Protein 5XB0 (pdb70)

Organism: Pseudomonas syringae pv. tomato (strain ATCC BAA-871 / DC3000) (NCBI:txid223283)

Solvent-accessible surface area: 7400 Å² total; per-residue (Å²): 131,133,97,61,95,72,149,53,18,76,148,60,17,185,83,49,22,60,39,14,109,89,101,129,54,27,117,96,30,60,90,25,0,5,17,35,83,87,44,93,17,145,28,88,124,7,74,49,109,1,81,0,33,0,105,18,38,0,94,26,55,124,30,115,65,51,68,84,21,136,123,43,70,92,47,140,0,74,83,39,31,56,0,11,32,24,0,0,65,64,0,18,26,39,0,79,8,56,0,2,0,14,4,115,30,21,90,17,65,152,7,34,62,139,132,8,87,28,40,20,6,0,13,9,82,3,44,0,56,28,34,40,163

Sequence (133 aa):
GTDAPTEAALKAERTFMAGEKAKPGVKELADGILMTELLTPGTGPKPDANGRVEVRYVGRLPDGKIFDQSTQP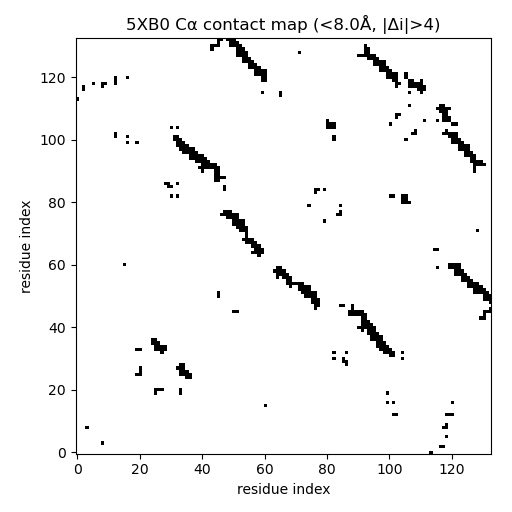QWFRLDSVISGWTSALQNMPTGAKWRLVIPSDQAYGAEGAGDLIDPFTPLVFEIELIAVSQ

Foldseek 3Di:
DDADPPVVLQVVLVVLLVVQCPDPQWDQFPPSKIKHWPFADDADAADLQWKFFKWKFKAFPVGHTLDTDPDTHIDGLPPAQQSCSRPRSPGHAATKMKIWAWCVSHVAQNADPPSGHHGIIMIMIMHTHDIGD

Secondary structure (DSSP, 8-state):
--PPPHHHHHHHHHHHHHHHHTSTT-EE-GGG-EEEEEE---SPPPPTTSEEEEEEEEE-TTS-EEEE-SS-EEEEGGGS-HHHHHHGGGPPTT-EEEEEE-GGGTTTTT-BTBTB-TT--EEEEEEEEEEE-

InterPro domains:
  IPR000774 Peptidyl-prolyl cis-trans isomerase, FKBP-type, N-terminal [PF01346] (29-124)
  IPR001179 FKBP-type peptidyl-prolyl cis-trans isomerase domain [PF00254] (136-220)
  IPR001179 FKBP-type peptidyl-prolyl cis-trans isomerase domain [PS50059] (140-223)
  IPR036944 Peptidyl-prolyl cis-trans isomerase, FKBP-type, N-terminal domain superfamily [G3DSA:1.10.287.460] (19-121)
  IPR046357 Peptidyl-prolyl cis-trans isomerase domain superfamily [G3DSA:3.10.50.40] (123-224)

Nearest PDB structures (foldseek):
  5xb0-assembly1_A  TM=1.008E+00  e=1.314E-28  Pseudomonas syringae pv. tomato str. DC3000
  8cce-assembly1_A  TM=8.869E-01  e=1.882E-10  Homo sapiens
  8pj8-assembly1_A  TM=8.918E-01  e=2.855E-10  Homo sapiens
  6h3j-assembly1_B  TM=8.146E-01  e=7.703E-11  Flavobacterium johnsoniae
  9euc-assembly1_A  TM=8.085E-01  e=1.997E-10  Homo sapiens

B-factor: mean 22.38, std 11.53, range [10.5, 91.98]

Radius of gyration: 14.58 Å; Cα contacts (8 Å, |Δi|>4): 302; chains: 1; bounding box: 37×31×40 Å

Structure (mmCIF, N/CA/C/O backbone):
data_5XB0
#
_entry.id   5XB0
#
_cell.length_a   33.222
_cell.length_b   44.099
_cell.length_c   82.312
_cell.angle_alpha   90.00
_cell.angle_beta   90.00
_cell.angle_gamma   90.00
#
_symmetry.space_group_name_H-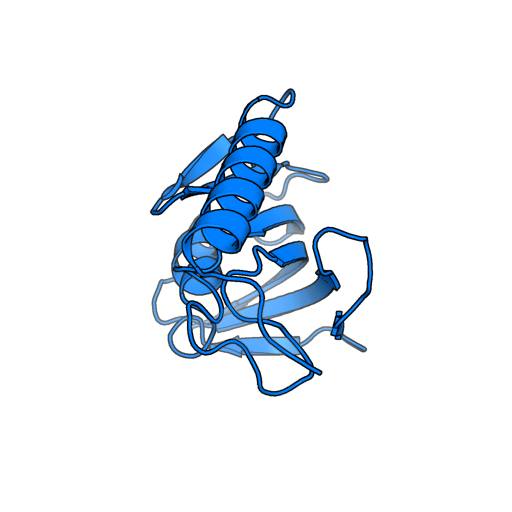M   'P 21 21 21'
#
loop_
_entity.id
_entity.type
_entity.pdbx_description
1 polymer 'Peptidyl-prolyl cis-trans isomerase'
2 non-polymer 'L(+)-TARTARIC ACID'
3 water water
#
loop_
_atom_site.group_PDB
_atom_site.id
_atom_site.type_symbol
_atom_site.label_atom_id
_atom_site.label_alt_id
_atom_site.label_comp_id
_atom_site.label_asym_id
_atom_site.label_entity_id
_atom_site.label_seq_id
_atom_site.pdbx_PDB_ins_code
_atom_site.Cartn_x
_atom_site.Cartn_y
_atom_site.Cartn_z
_atom_site.occupancy
_atom_site.B_iso_or_equiv
_atom_site.auth_seq_id
_atom_site.auth_comp_id
_atom_site.auth_asym_id
_atom_site.auth_atom_id
_atom_site.pdbx_PDB_model_num
ATOM 1 N N . GLY A 1 1 ? 10.144 -14.872 -37.725 1.00 85.02 92 GLY A N 1
ATOM 2 C CA . GLY A 1 1 ? 10.467 -16.229 -38.124 1.00 85.28 92 GLY A CA 1
ATOM 3 C C . GLY A 1 1 ? 11.942 -16.555 -37.974 1.00 88.33 92 GLY A C 1
ATOM 4 O O . GLY A 1 1 ? 12.392 -17.628 -38.371 1.00 91.98 92 GLY A O 1
ATOM 5 N N . THR A 1 2 ? 12.697 -15.620 -37.407 1.00 85.54 93 THR A N 1
ATOM 6 C CA . THR A 1 2 ? 14.115 -15.838 -37.134 1.00 81.26 93 THR A CA 1
ATOM 7 C C . THR A 1 2 ? 14.531 -15.053 -35.885 1.00 76.56 93 THR A C 1
ATOM 8 O O . THR A 1 2 ? 13.975 -13.990 -35.592 1.00 74.78 93 THR A O 1
ATOM 12 N N . ASP A 1 3 ? 15.499 -15.586 -35.145 1.00 60.90 94 ASP A N 1
ATOM 13 C CA . ASP A 1 3 ? 15.803 -15.072 -33.810 1.00 59.66 94 ASP A CA 1
ATOM 14 C C . ASP A 1 3 ? 16.905 -14.021 -33.786 1.00 56.07 94 ASP A C 1
ATOM 15 O O . ASP A 1 3 ? 17.965 -14.191 -34.396 1.00 48.72 94 ASP A O 1
ATOM 20 N N . ALA A 1 4 ? 16.642 -12.936 -33.064 1.00 44.55 95 ALA A N 1
ATOM 21 C CA . ALA A 1 4 ? 17.641 -11.904 -32.836 1.00 44.62 95 ALA A CA 1
ATOM 22 C C . ALA A 1 4 ? 18.851 -12.505 -32.129 1.00 43.14 95 ALA A C 1
ATOM 23 O O . ALA A 1 4 ? 18.716 -13.485 -31.390 1.00 34.66 95 ALA A O 1
ATOM 25 N N . PRO A 1 5 ? 20.046 -11.945 -32.376 1.00 33.15 96 PRO A N 1
ATOM 26 C CA . PRO A 1 5 ? 21.215 -12.423 -31.635 1.00 30.44 96 PRO A CA 1
ATOM 27 C C . PRO A 1 5 ? 20.988 -12.281 -30.142 1.00 35.85 96 PRO A C 1
ATOM 28 O O . PRO A 1 5 ? 20.391 -11.286 -29.729 1.00 30.46 96 PRO A O 1
ATOM 32 N N . THR A 1 6 ? 21.419 -13.272 -29.365 1.00 28.82 97 THR A N 1
ATOM 33 C CA . THR A 1 6 ? 21.276 -13.240 -27.916 1.00 34.29 97 THR A CA 1
ATOM 34 C C . THR A 1 6 ? 21.728 -11.902 -27.349 1.00 31.22 97 THR A C 1
ATOM 35 O O . THR A 1 6 ? 21.045 -11.324 -26.512 1.00 28.18 97 THR A O 1
ATOM 39 N N . GLU A 1 7 ? 22.860 -11.398 -27.834 1.00 27.66 98 GLU A N 1
ATOM 40 C CA . GLU A 1 7 ? 23.398 -10.147 -27.332 1.00 25.07 98 GLU A CA 1
ATOM 41 C C . GLU A 1 7 ? 22.356 -9.035 -27.424 1.00 22.24 98 GLU A C 1
ATOM 42 O O . GLU A 1 7 ? 22.077 -8.361 -26.436 1.00 25.63 98 GLU A O 1
ATOM 48 N N . ALA A 1 8 ? 21.759 -8.871 -28.601 1.00 22.27 99 ALA A N 1
ATOM 49 C CA . ALA A 1 8 ? 20.783 -7.808 -28.817 1.00 21.89 99 ALA A CA 1
ATOM 50 C C . ALA A 1 8 ? 19.482 -8.063 -28.065 1.00 25.92 99 ALA A C 1
ATOM 51 O O . ALA A 1 8 ? 18.907 -7.151 -27.465 1.00 22.43 99 ALA A O 1
ATOM 53 N N . ALA A 1 9 ? 19.013 -9.305 -28.107 1.00 22.94 100 ALA A N 1
ATOM 54 C CA . ALA A 1 9 ? 17.766 -9.661 -27.437 1.00 20.37 100 ALA A CA 1
ATOM 55 C C . ALA A 1 9 ? 17.887 -9.479 -25.930 1.00 20.05 100 ALA A C 1
ATOM 56 O O . ALA A 1 9 ? 16.972 -8.966 -25.286 1.00 20.14 100 ALA A O 1
ATOM 58 N N . LEU A 1 10 ? 19.023 -9.885 -25.373 1.00 20.54 101 LEU A N 1
ATOM 59 C CA . LEU A 1 10 ? 19.261 -9.735 -23.944 1.00 17.27 101 LEU A CA 1
ATOM 60 C C . LEU A 1 10 ? 19.342 -8.265 -23.550 1.00 19.74 101 LEU A C 1
ATOM 61 O O . LEU A 1 10 ? 18.822 -7.873 -22.512 1.00 21.41 101 LEU A O 1
ATOM 66 N N . LYS A 1 11 ? 20.000 -7.455 -24.376 1.00 22.62 102 LYS A N 1
ATOM 67 C CA . LYS A 1 11 ? 20.082 -6.029 -24.104 1.00 20.88 102 LYS A CA 1
ATOM 68 C C . LYS A 1 11 ? 18.695 -5.401 -24.130 1.00 19.29 102 LYS A C 1
ATOM 69 O O . LYS A 1 11 ? 18.380 -4.560 -23.292 1.00 22.86 102 LYS A O 1
ATOM 75 N N . ALA A 1 12 ? 17.872 -5.801 -25.095 1.00 18.70 103 ALA A N 1
ATOM 76 C CA . ALA A 1 12 ? 16.523 -5.257 -25.214 1.00 16.78 103 ALA A CA 1
ATOM 77 C C . ALA A 1 12 ? 15.685 -5.650 -23.999 1.00 18.01 103 ALA A C 1
ATOM 78 O O . ALA A 1 12 ? 14.941 -4.830 -23.454 1.00 18.67 103 ALA A O 1
ATOM 80 N N . GLU A 1 13 ? 15.818 -6.897 -23.561 1.00 18.70 104 GLU A N 1
ATOM 81 C CA . GLU A 1 13 ? 15.091 -7.321 -22.373 1.00 16.39 104 GLU A CA 1
ATOM 82 C C . GLU A 1 13 ? 15.546 -6.523 -21.155 1.00 17.12 104 GLU A C 1
ATOM 83 O O . GLU A 1 13 ? 14.715 -6.045 -20.382 1.00 16.95 104 GLU A O 1
ATOM 89 N N . ARG A 1 14 ? 16.858 -6.378 -20.982 1.00 16.11 105 ARG A N 1
ATOM 90 C CA . ARG A 1 14 ? 17.380 -5.663 -19.824 1.00 18.17 105 ARG A CA 1
ATOM 91 C C . ARG A 1 14 ? 16.889 -4.219 -19.791 1.00 17.73 105 ARG A C 1
ATOM 92 O O . ARG A 1 14 ? 16.533 -3.715 -18.725 1.00 17.83 105 ARG A O 1
ATOM 100 N N . THR A 1 15 ? 16.857 -3.549 -20.940 1.00 15.92 106 THR A N 1
ATOM 101 C CA . THR A 1 15 ? 16.440 -2.145 -20.937 1.00 17.46 106 THR A CA 1
ATOM 102 C C . THR A 1 15 ? 14.931 -2.039 -20.727 1.00 19.16 106 THR A C 1
ATOM 103 O O . THR A 1 15 ? 14.459 -1.112 -20.069 1.00 17.42 106 THR A O 1
ATOM 107 N N . PHE A 1 16 ? 14.175 -2.995 -21.256 1.00 16.06 107 PHE A N 1
ATOM 108 C CA . PHE A 1 16 ? 12.741 -3.019 -20.979 1.00 16.95 107 PHE A CA 1
ATOM 109 C C . PHE A 1 16 ? 12.494 -3.193 -19.481 1.00 18.53 107 PHE A C 1
ATOM 110 O O . PHE A 1 16 ? 11.704 -2.454 -18.875 1.00 15.90 107 PHE A O 1
ATOM 118 N N . MET A 1 17 ? 13.158 -4.179 -18.884 1.00 14.28 108 MET A N 1
ATOM 119 C CA . MET A 1 17 ? 12.961 -4.453 -17.469 1.00 16.41 108 MET A CA 1
ATOM 120 C C . MET A 1 17 ? 13.410 -3.282 -16.607 1.00 15.19 108 MET A C 1
ATOM 121 O O . MET A 1 17 ? 12.726 -2.925 -15.656 1.00 15.43 108 MET A O 1
ATOM 126 N N . ALA A 1 18 ? 14.538 -2.665 -16.942 1.00 15.57 109 ALA A N 1
ATOM 127 C CA . ALA A 1 18 ? 15.024 -1.554 -16.134 1.00 17.42 109 ALA A CA 1
ATOM 128 C C . ALA A 1 18 ? 14.067 -0.365 -16.204 1.00 15.53 109 ALA A C 1
ATOM 129 O O . ALA A 1 18 ? 13.894 0.358 -15.217 1.00 16.35 109 ALA A O 1
ATOM 131 N N . GLY A 1 19 ? 13.471 -0.163 -17.374 1.00 15.17 110 GLY A N 1
ATOM 132 C CA . GLY A 1 19 ? 12.538 0.928 -17.580 1.00 15.70 110 GLY A CA 1
ATOM 133 C C . GLY A 1 19 ? 11.320 0.715 -16.700 1.00 16.54 110 GLY A C 1
ATOM 134 O O . GLY A 1 19 ? 10.871 1.634 -16.013 1.00 16.21 110 GLY A O 1
ATOM 135 N N . GLU A 1 20 ? 10.797 -0.506 -16.704 1.00 14.11 111 GLU A N 1
ATOM 136 C CA . GLU A 1 20 ? 9.608 -0.806 -15.898 1.00 15.05 111 GLU A CA 1
ATOM 137 C C . GLU A 1 20 ? 9.918 -0.680 -14.406 1.00 19.59 111 GLU A C 1
ATOM 138 O O . GLU A 1 20 ? 9.080 -0.214 -13.626 1.00 19.56 111 GLU A O 1
ATOM 144 N N . LYS A 1 21 ? 11.121 -1.094 -14.014 1.00 14.37 112 LYS A N 1
ATOM 145 C CA . LYS A 1 21 ? 11.521 -1.085 -12.603 1.00 19.16 112 LYS A CA 1
ATOM 146 C C . LYS A 1 21 ? 11.547 0.334 -12.014 1.00 22.23 112 LYS A C 1
ATOM 147 O O . LYS A 1 21 ? 11.311 0.535 -10.814 1.00 20.99 112 LYS A O 1
ATOM 153 N N . ALA A 1 22 ? 11.827 1.314 -12.868 1.00 18.44 113 ALA A N 1
ATOM 154 C CA . ALA A 1 22 ? 12.023 2.691 -12.436 1.00 21.87 113 ALA A CA 1
ATOM 155 C C . ALA A 1 22 ? 10.713 3.443 -12.262 1.00 20.92 113 ALA A C 1
ATOM 156 O O . ALA A 1 22 ? 10.696 4.557 -11.731 1.00 22.07 113 ALA A O 1
ATOM 158 N N . LYS A 1 23 ? 9.613 2.838 -12.699 1.00 20.54 114 LYS A N 1
ATOM 159 C CA . LYS A 1 23 ? 8.328 3.535 -12.695 1.00 19.57 114 LYS A CA 1
ATOM 160 C C . LYS A 1 23 ? 7.771 3.668 -11.282 1.00 18.88 114 LYS A C 1
ATOM 161 O O . LYS A 1 23 ? 8.063 2.835 -10.414 1.00 20.34 114 LYS A O 1
ATOM 167 N N . PRO A 1 24 ? 6.979 4.724 -11.036 1.00 22.24 115 PRO A N 1
ATOM 168 C CA . PRO A 1 24 ? 6.457 4.988 -9.692 1.00 22.36 115 PRO A CA 1
ATOM 169 C C . PRO A 1 24 ? 5.573 3.868 -9.161 1.00 19.27 115 PRO A C 1
ATOM 170 O O . PRO A 1 24 ? 4.713 3.343 -9.873 1.00 19.81 115 PRO A O 1
ATOM 174 N N . GLY A 1 25 ? 5.797 3.498 -7.907 1.00 23.21 116 GLY A N 1
ATOM 175 C CA . GLY A 1 25 ? 4.950 2.514 -7.262 1.00 26.31 116 GLY A CA 1
ATOM 176 C C . GLY A 1 25 ? 5.328 1.075 -7.537 1.00 19.40 116 GLY A C 1
ATOM 177 O O . GLY A 1 25 ? 4.724 0.159 -6.980 1.00 20.60 116 GLY A O 1
ATOM 178 N N . VAL A 1 26 ? 6.327 0.866 -8.388 1.00 16.86 117 VAL A N 1
ATOM 179 C CA . VAL A 1 26 ? 6.729 -0.488 -8.746 1.00 14.04 117 VAL A CA 1
ATOM 180 C C . VAL A 1 26 ? 7.522 -1.131 -7.622 1.00 20.76 117 VAL A C 1
ATOM 181 O O . VAL A 1 26 ? 8.471 -0.545 -7.094 1.00 22.19 117 VAL A O 1
ATOM 185 N N . LYS A 1 27 ? 7.102 -2.327 -7.230 1.00 15.48 118 LYS A N 1
ATOM 186 C CA . LYS A 1 27 ? 7.819 -3.090 -6.220 1.00 18.85 118 LYS A CA 1
ATOM 187 C C . LYS A 1 27 ? 8.570 -4.233 -6.895 1.00 16.85 118 LYS A C 1
ATOM 188 O O . LYS A 1 27 ? 8.014 -4.929 -7.750 1.00 17.96 118 LYS A O 1
ATOM 194 N N . GLU A 1 28 ? 9.830 -4.426 -6.520 1.00 15.97 119 GLU A N 1
ATOM 195 C CA . GLU A 1 28 ? 10.595 -5.542 -7.048 1.00 15.28 119 GLU A CA 1
ATOM 196 C C . GLU A 1 28 ? 10.476 -6.730 -6.113 1.00 17.05 119 GLU A C 1
ATOM 197 O O . GLU A 1 28 ? 11.035 -6.720 -5.008 1.00 18.01 119 GLU A O 1
ATOM 203 N N . LEU A 1 29 ? 9.725 -7.740 -6.558 1.00 15.74 120 LEU A N 1
ATOM 204 C CA . LEU A 1 29 ? 9.561 -8.975 -5.805 1.00 13.68 120 LEU A CA 1
ATOM 205 C C . LEU A 1 29 ? 10.770 -9.879 -6.024 1.00 15.45 120 LEU A C 1
ATOM 206 O O . LEU A 1 29 ? 11.773 -9.464 -6.622 1.00 17.32 120 LEU A O 1
ATOM 211 N N . ALA A 1 30 ? 10.704 -11.105 -5.512 1.00 17.95 121 ALA A N 1
ATOM 212 C CA . ALA A 1 30 ? 11.803 -12.046 -5.703 1.00 18.21 121 ALA A CA 1
ATOM 213 C C . ALA A 1 30 ? 12.078 -12.288 -7.179 1.00 17.95 121 ALA A C 1
ATOM 214 O O . ALA A 1 30 ? 11.169 -12.201 -8.015 1.00 15.89 121 ALA A O 1
ATOM 216 N N . ASP A 1 31 ? 13.345 -12.563 -7.492 1.00 18.93 122 ASP A N 1
ATOM 217 C CA . ASP A 1 31 ? 13.744 -13.027 -8.823 1.00 16.93 122 ASP A CA 1
ATOM 218 C C . ASP A 1 31 ? 13.419 -12.034 -9.942 1.00 18.75 122 ASP A C 1
ATOM 219 O O . ASP A 1 31 ? 13.198 -12.430 -11.083 1.00 17.96 122 ASP A O 1
ATOM 224 N N . GLY A 1 32 ? 13.401 -10.750 -9.607 1.00 15.47 123 GLY A N 1
ATOM 225 C CA . GLY A 1 32 ? 13.286 -9.712 -10.619 1.00 16.27 123 GLY A CA 1
ATOM 226 C C . GLY A 1 32 ? 11.884 -9.415 -11.138 1.00 14.65 123 GLY A C 1
ATOM 227 O O . GLY A 1 32 ? 11.733 -8.593 -12.039 1.00 16.48 123 GLY A O 1
ATOM 228 N N . ILE A 1 33 ? 10.866 -10.063 -10.586 1.00 14.83 124 ILE A N 1
ATOM 229 C CA . ILE A 1 33 ? 9.489 -9.770 -10.982 1.00 14.16 124 ILE A CA 1
ATOM 230 C C . ILE A 1 33 ? 9.101 -8.391 -10.459 1.00 14.05 124 ILE A C 1
ATOM 231 O O . ILE A 1 33 ? 9.379 -8.057 -9.300 1.00 17.23 124 ILE A O 1
ATOM 236 N N . LEU A 1 34 ? 8.470 -7.588 -11.315 1.00 13.60 125 LEU A N 1
ATOM 237 C CA . LE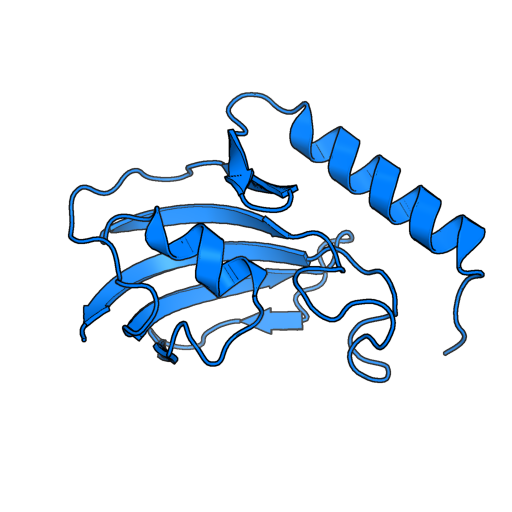U A 1 34 ? 8.077 -6.227 -10.963 1.00 12.15 125 LEU A CA 1
ATOM 238 C C . LEU A 1 34 ? 6.570 -6.113 -10.843 1.00 16.96 125 LEU A C 1
ATOM 239 O O . LEU A 1 34 ? 5.845 -6.451 -11.773 1.00 19.43 125 LEU A O 1
ATOM 244 N N . MET A 1 35 ? 6.108 -5.606 -9.709 1.00 12.30 126 MET A N 1
ATOM 245 C CA . MET A 1 35 ? 4.687 -5.547 -9.431 1.00 13.25 126 MET A CA 1
ATOM 246 C C . MET A 1 35 ? 4.210 -4.113 -9.279 1.00 14.72 126 MET A C 1
ATOM 247 O O . MET A 1 35 ? 4.856 -3.277 -8.619 1.00 14.89 126 MET A O 1
ATOM 252 N N . THR A 1 36 ? 3.065 -3.835 -9.882 1.00 12.04 127 THR A N 1
ATOM 253 C CA . THR A 1 36 ? 2.344 -2.596 -9.641 1.00 12.35 127 THR A CA 1
ATOM 254 C C . THR A 1 36 ? 0.943 -2.948 -9.158 1.00 14.66 127 THR A C 1
ATOM 255 O O . THR A 1 36 ? 0.276 -3.769 -9.776 1.00 15.71 127 THR A O 1
ATOM 259 N N . GLU A 1 37 ? 0.490 -2.337 -8.066 1.00 15.95 128 GLU A N 1
ATOM 260 C CA . GLU A 1 37 ? -0.824 -2.677 -7.535 1.00 14.87 128 GLU A CA 1
ATOM 261 C C . GLU A 1 37 ? -1.896 -1.782 -8.115 1.00 14.41 128 GLU A C 1
ATOM 262 O O . GLU A 1 37 ? -1.858 -0.562 -7.943 1.00 19.09 128 GLU A O 1
ATOM 268 N N A LEU A 1 38 ? -2.850 -2.395 -8.809 0.58 13.86 129 LEU A N 1
ATOM 269 N N B LEU A 1 38 ? -2.849 -2.372 -8.828 0.42 13.95 129 LEU A N 1
ATOM 270 C CA A LEU A 1 38 ? -3.950 -1.653 -9.400 0.58 15.39 129 LEU A CA 1
ATOM 271 C CA B LEU A 1 38 ? -3.954 -1.589 -9.364 0.42 15.35 129 LEU A CA 1
ATOM 272 C C A LEU A 1 38 ? -5.040 -1.480 -8.347 0.58 15.06 129 LEU A C 1
ATOM 273 C C B LEU A 1 38 ? -5.022 -1.453 -8.291 0.42 15.19 129 LEU A C 1
ATOM 274 O O A LEU A 1 38 ? -5.572 -0.387 -8.159 0.58 18.52 129 LEU A O 1
ATOM 275 O O B LEU A 1 38 ? -5.532 -0.361 -8.039 0.42 18.45 129 LEU A O 1
ATOM 284 N N . THR A 1 39 ? -5.339 -2.573 -7.649 1.00 15.10 130 THR A N 1
ATOM 285 C CA . THR A 1 39 ? -6.365 -2.617 -6.602 1.00 16.71 130 THR A CA 1
ATOM 286 C C . THR A 1 39 ? -5.847 -3.456 -5.445 1.00 16.48 130 THR A C 1
ATOM 287 O O . THR A 1 39 ? -5.389 -4.568 -5.659 1.00 15.04 130 THR A O 1
ATOM 291 N N . PRO A 1 40 ? -5.904 -2.928 -4.211 1.00 15.45 131 PRO A N 1
ATOM 292 C CA . PRO A 1 40 ? -5.461 -3.770 -3.096 1.00 16.79 131 PRO A CA 1
ATOM 293 C C . PRO A 1 40 ? -6.479 -4.845 -2.731 1.00 14.74 131 PRO A C 1
ATOM 294 O O . PRO A 1 40 ? -7.668 -4.750 -3.053 1.00 17.03 131 PRO A O 1
ATOM 298 N N . GLY A 1 41 ? -6.005 -5.866 -2.034 1.00 13.61 132 GLY A N 1
ATOM 299 C CA . GLY A 1 41 ? -6.881 -6.894 -1.502 1.00 13.53 132 GLY A CA 1
ATOM 300 C C . GLY A 1 41 ? -6.538 -7.160 -0.049 1.00 13.24 132 GLY A C 1
ATOM 301 O O . GLY A 1 41 ? -5.457 -6.805 0.422 1.00 15.94 132 GLY A O 1
ATOM 302 N N . THR A 1 42 ? -7.469 -7.783 0.668 1.00 14.86 133 THR A N 1
ATOM 303 C CA . THR A 1 42 ? -7.235 -8.119 2.067 1.00 15.94 133 THR A CA 1
ATOM 304 C C . THR A 1 42 ? -7.593 -9.564 2.373 1.00 16.48 133 THR A C 1
ATOM 305 O O . THR A 1 42 ? -7.763 -9.924 3.538 1.00 15.21 133 THR A O 1
ATOM 309 N N . GLY A 1 43 ? -7.683 -10.393 1.331 1.00 13.81 134 GLY A N 1
ATOM 310 C CA . GLY A 1 43 ? -8.001 -11.800 1.503 1.00 15.99 134 GLY A CA 1
ATOM 311 C C . GLY A 1 43 ? -6.758 -12.655 1.606 1.00 13.61 134 GLY A C 1
ATOM 312 O O . GLY A 1 43 ? -5.650 -12.122 1.656 1.00 15.86 134 GLY A O 1
ATOM 313 N N . PRO A 1 44 ? -6.930 -13.987 1.636 1.00 14.77 135 PRO A N 1
ATOM 314 C CA . PRO A 1 44 ? -5.802 -14.907 1.846 1.00 14.70 135 PRO A CA 1
ATOM 315 C C . PRO A 1 44 ? -4.805 -14.915 0.699 1.00 15.78 135 PRO A C 1
ATOM 316 O O . PRO A 1 44 ? -5.182 -14.704 -0.469 1.00 14.84 135 PRO A O 1
ATOM 320 N N . LYS A 1 45 ? -3.548 -15.188 1.045 1.00 14.87 136 LYS A N 1
ATOM 321 C CA . LYS A 1 45 ? -2.485 -15.378 0.063 1.00 15.02 136 LYS A CA 1
ATOM 322 C C . LYS A 1 45 ? -2.307 -16.870 -0.161 1.00 13.66 136 LYS A C 1
ATOM 323 O O . LYS A 1 45 ? -2.512 -17.666 0.763 1.00 15.98 136 LYS A O 1
ATOM 329 N N . PRO A 1 46 ? -1.902 -17.259 -1.381 1.00 14.00 137 PRO A N 1
ATOM 330 C CA . PRO A 1 46 ? -1.697 -18.685 -1.661 1.00 15.56 137 PRO A CA 1
ATOM 331 C C . PRO A 1 46 ? -0.361 -19.203 -1.158 1.00 17.13 137 PRO A C 1
ATOM 332 O O . PRO A 1 46 ? 0.605 -18.443 -1.082 1.00 18.50 137 PRO A O 1
ATOM 336 N N . ASP A 1 47 ? -0.324 -20.485 -0.817 1.00 18.89 138 ASP A N 1
ATOM 337 C CA . ASP A 1 47 ? 0.917 -21.164 -0.476 1.00 18.92 138 ASP A CA 1
ATOM 338 C C . ASP A 1 47 ? 1.655 -21.563 -1.742 1.00 18.08 138 ASP A C 1
ATOM 339 O O . ASP A 1 47 ? 1.050 -21.693 -2.813 1.00 19.42 138 ASP A O 1
ATOM 344 N N . ALA A 1 48 ? 2.961 -21.788 -1.609 1.00 18.58 139 ALA A N 1
ATOM 345 C CA . ALA A 1 48 ? 3.795 -22.156 -2.743 1.00 17.18 139 ALA A CA 1
ATOM 346 C C . ALA A 1 48 ? 3.284 -23.418 -3.436 1.00 19.88 139 ALA A C 1
ATOM 347 O O . ALA A 1 48 ? 3.437 -23.571 -4.648 1.00 24.96 139 ALA A O 1
ATOM 349 N N . ASN A 1 49 ? 2.686 -24.323 -2.672 1.00 21.32 140 ASN A N 1
ATOM 350 C CA . ASN A 1 49 ? 2.148 -25.550 -3.247 1.00 23.52 140 ASN A CA 1
ATOM 351 C C . ASN A 1 49 ? 0.627 -25.549 -3.301 1.00 24.61 140 ASN A C 1
ATOM 352 O O . ASN A 1 49 ? -0.001 -26.609 -3.345 1.00 24.69 140 ASN A O 1
ATOM 357 N N . GLY A 1 50 ? 0.039 -24.358 -3.298 1.00 19.25 141 GLY A N 1
ATOM 358 C CA . GLY A 1 50 ? -1.401 -24.236 -3.369 1.00 20.29 141 GLY A CA 1
ATOM 359 C C . GLY A 1 50 ? -1.903 -23.911 -4.762 1.00 20.93 141 GLY A C 1
ATOM 360 O O . GLY A 1 50 ? -1.178 -24.062 -5.754 1.00 17.65 141 GLY A O 1
ATOM 361 N N . ARG A 1 51 ? -3.158 -23.475 -4.822 1.00 16.62 142 ARG A N 1
ATOM 362 C CA . ARG A 1 51 ? -3.806 -23.103 -6.069 1.00 15.96 142 ARG A CA 1
ATOM 363 C C . ARG A 1 51 ? -4.332 -21.675 -6.014 1.00 16.37 1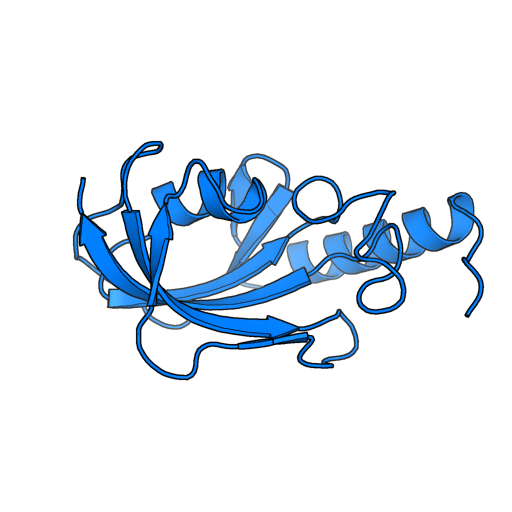42 ARG A C 1
ATOM 364 O O . ARG A 1 51 ? -4.707 -21.183 -4.952 1.00 18.24 142 ARG A O 1
ATOM 372 N N . VAL A 1 52 ? -4.351 -21.030 -7.174 1.00 15.11 143 VAL A N 1
ATOM 373 C CA . VAL A 1 52 ? -4.938 -19.707 -7.343 1.00 12.84 143 VAL A CA 1
ATOM 374 C C . VAL A 1 52 ? -6.055 -19.761 -8.364 1.00 15.79 143 VAL A C 1
ATOM 375 O O . VAL A 1 52 ? -5.971 -20.480 -9.359 1.00 15.30 143 VAL A O 1
ATOM 379 N N . GLU A 1 53 ? -7.123 -19.024 -8.100 1.00 13.16 144 GLU A N 1
ATOM 380 C CA . GLU A 1 53 ? -8.176 -18.848 -9.090 1.00 15.41 144 GLU A CA 1
ATOM 381 C C . GLU A 1 53 ? -8.051 -17.420 -9.575 1.00 15.60 144 GLU A C 1
ATOM 382 O O . GLU A 1 53 ? -8.157 -16.483 -8.781 1.00 14.49 144 GLU A O 1
ATOM 388 N N . VAL A 1 54 ? -7.810 -17.245 -10.874 1.00 14.26 145 VAL A N 1
ATOM 389 C CA . VAL A 1 54 ? -7.470 -15.934 -11.399 1.00 13.90 145 VAL A CA 1
ATOM 390 C C . VAL A 1 54 ? -8.238 -15.566 -12.663 1.00 14.25 145 VAL A C 1
ATOM 391 O O . VAL A 1 54 ? -8.711 -16.430 -13.393 1.00 17.23 145 VAL A O 1
ATOM 395 N N . ARG A 1 55 ? -8.370 -14.265 -12.892 1.00 14.02 146 ARG A N 1
ATOM 396 C CA . ARG A 1 55 ? -8.554 -13.736 -14.233 1.00 12.60 146 ARG A CA 1
ATOM 397 C C . ARG A 1 55 ? -7.226 -13.134 -14.629 1.00 15.32 146 ARG A C 1
ATOM 398 O O . ARG A 1 55 ? -6.523 -12.576 -13.781 1.00 14.30 146 ARG A O 1
ATOM 406 N N . TYR A 1 56 ? -6.873 -13.215 -15.907 1.00 13.66 147 TYR A N 1
ATOM 407 C CA . TYR A 1 56 ? -5.591 -12.668 -16.322 1.00 12.37 147 TYR A CA 1
ATOM 408 C C . TYR A 1 56 ? -5.573 -12.274 -17.790 1.00 13.40 147 TYR A C 1
ATOM 409 O O . TYR A 1 56 ? -6.322 -12.794 -18.608 1.00 14.30 147 TYR A O 1
ATOM 418 N N . VAL A 1 57 ? -4.683 -11.343 -18.096 1.00 12.64 148 VAL A N 1
ATOM 419 C CA . VAL A 1 57 ? -4.339 -11.025 -19.472 1.00 12.69 148 VAL A CA 1
ATOM 420 C C . VAL A 1 57 ? -2.823 -11.032 -19.544 1.00 14.05 148 VAL A C 1
ATOM 421 O O . VAL A 1 57 ? -2.165 -10.358 -18.762 1.00 17.39 148 VAL A O 1
ATOM 425 N N . GLY A 1 58 ? -2.275 -11.800 -20.481 1.00 13.41 149 GLY A N 1
ATOM 426 C CA . GLY A 1 58 ? -0.834 -11.859 -20.661 1.00 14.06 149 GLY A CA 1
ATOM 427 C C . GLY A 1 58 ? -0.441 -11.220 -21.977 1.00 14.35 149 GLY A C 1
ATOM 428 O O . GLY A 1 58 ? -0.994 -11.560 -23.024 1.00 14.70 149 GLY A O 1
ATOM 429 N N . ARG A 1 59 ? 0.492 -10.275 -21.907 1.00 13.58 150 ARG A N 1
ATOM 430 C CA . ARG A 1 59 ? 0.932 -9.528 -23.077 1.00 13.05 150 ARG A CA 1
ATOM 431 C C . ARG A 1 59 ? 2.435 -9.572 -23.293 1.00 15.09 150 ARG A C 1
ATOM 432 O O . ARG A 1 59 ? 3.217 -9.640 -22.336 1.00 14.72 150 ARG A O 1
ATOM 440 N N . LEU A 1 60 ? 2.820 -9.500 -24.564 1.00 14.52 151 LEU A N 1
ATOM 441 C CA . LEU A 1 60 ? 4.211 -9.243 -24.947 1.00 15.26 151 LEU A CA 1
ATOM 442 C C . LEU A 1 60 ? 4.529 -7.775 -24.670 1.00 13.96 151 LEU A C 1
ATOM 443 O O . LEU A 1 60 ? 3.617 -6.964 -24.479 1.00 16.04 151 LEU A O 1
ATOM 448 N N . PRO A 1 61 ? 5.818 -7.419 -24.652 1.00 13.38 152 PRO A N 1
ATOM 449 C CA . PRO A 1 61 ? 6.167 -6.020 -24.378 1.00 15.89 152 PRO A CA 1
ATOM 450 C C . PRO A 1 61 ? 5.553 -5.012 -25.347 1.00 17.17 152 PRO A C 1
ATOM 451 O O . PRO A 1 61 ? 5.359 -3.862 -24.950 1.00 18.05 152 PRO A O 1
ATOM 455 N N . ASP A 1 62 ? 5.249 -5.422 -26.575 1.00 14.91 153 ASP A N 1
ATOM 456 C CA . ASP A 1 62 ? 4.630 -4.499 -27.525 1.00 17.17 153 ASP A CA 1
ATOM 457 C C . ASP A 1 62 ? 3.106 -4.433 -27.382 1.00 17.66 153 ASP A C 1
ATOM 458 O O . ASP A 1 62 ?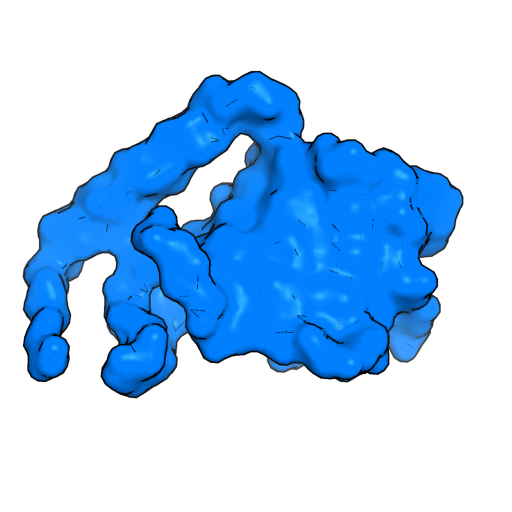 2.429 -3.785 -28.190 1.00 16.79 153 ASP A O 1
ATOM 463 N N . GLY A 1 63 ? 2.567 -5.107 -26.365 1.00 15.32 154 GLY A N 1
ATOM 464 C CA . GLY A 1 63 ? 1.148 -5.045 -26.074 1.00 16.43 154 GLY A CA 1
ATOM 465 C C . GLY A 1 63 ? 0.350 -6.246 -26.533 1.00 16.06 154 GLY A C 1
ATOM 466 O O . GLY A 1 63 ? -0.769 -6.455 -26.057 1.00 18.63 154 GLY A O 1
ATOM 467 N N . LYS A 1 64 ? 0.905 -7.032 -27.453 1.00 15.76 155 LYS A N 1
ATOM 468 C CA . LYS A 1 64 ? 0.157 -8.160 -28.004 1.00 17.29 155 LYS A CA 1
ATOM 469 C C . LYS A 1 64 ? -0.267 -9.146 -26.923 1.00 16.84 155 LYS A C 1
ATOM 470 O O . LYS A 1 64 ? 0.560 -9.620 -26.156 1.00 16.57 155 LYS A O 1
ATOM 476 N N . ILE A 1 65 ? -1.557 -9.455 -26.872 1.00 15.78 156 ILE A N 1
ATOM 477 C CA . ILE A 1 65 ? -2.053 -10.469 -25.952 1.00 14.64 156 ILE A CA 1
ATOM 478 C C . ILE A 1 65 ? -1.712 -11.854 -26.471 1.00 17.85 156 ILE A C 1
ATOM 479 O O . ILE A 1 65 ? -2.123 -12.215 -27.573 1.00 23.73 156 ILE A O 1
ATOM 484 N N . PHE A 1 66 ? -0.965 -12.628 -25.688 1.00 14.18 157 PHE A N 1
ATOM 485 C CA . PHE A 1 66 ? -0.626 -13.983 -26.114 1.00 14.68 157 PHE A CA 1
ATOM 486 C C . PHE A 1 66 ? -1.510 -15.039 -25.451 1.00 16.32 157 PHE A C 1
ATOM 487 O O . PHE A 1 66 ? -1.623 -16.154 -25.958 1.00 19.26 157 PHE A O 1
ATOM 495 N N . ASP A 1 67 ? -2.137 -14.684 -24.330 1.00 15.05 158 ASP A N 1
ATOM 496 C CA . ASP A 1 67 ? -3.083 -15.572 -23.655 1.00 14.83 158 ASP A CA 1
ATOM 497 C C . ASP A 1 67 ? -3.899 -14.745 -22.669 1.00 17.25 158 ASP A C 1
ATOM 498 O O . ASP A 1 67 ? -3.395 -13.760 -22.123 1.00 15.54 158 ASP A O 1
ATOM 503 N N . GLN A 1 68 ? -5.148 -15.143 -22.445 1.00 15.57 159 GLN A N 1
ATOM 504 C CA . GLN A 1 68 ? -5.977 -14.505 -21.424 1.00 16.02 159 GLN A CA 1
ATOM 505 C C . GLN A 1 68 ? -7.079 -15.450 -20.974 1.00 15.42 159 GLN A C 1
ATOM 506 O O . GLN A 1 68 ? -7.433 -16.391 -21.682 1.00 16.63 159 GLN A O 1
ATOM 512 N N . SER A 1 69 ? -7.601 -15.211 -19.776 1.00 14.44 160 SER A N 1
ATOM 513 C CA . SER A 1 69 ? -8.691 -16.013 -19.246 1.00 14.50 160 SER A CA 1
ATOM 514 C C . SER A 1 69 ? -10.020 -15.670 -19.914 1.00 19.56 160 SER A C 1
ATOM 515 O O . SER A 1 69 ? -10.211 -14.555 -20.403 1.00 17.33 160 SER A O 1
ATOM 518 N N . THR A 1 70 ? -10.935 -16.636 -19.922 1.00 17.45 161 THR A N 1
ATOM 519 C CA . THR A 1 70 ? -12.288 -16.429 -20.439 1.00 16.58 161 THR A CA 1
ATOM 520 C C . THR A 1 70 ? -13.332 -16.508 -19.335 1.00 25.67 161 THR A C 1
ATOM 521 O O . THR A 1 70 ? -14.525 -16.242 -19.554 1.00 24.72 161 THR A O 1
ATOM 525 N N . GLN A 1 71 ? -12.861 -16.912 -18.162 1.00 20.84 162 GLN A N 1
ATOM 526 C CA . GLN A 1 71 ? -13.643 -17.063 -16.942 1.00 17.63 162 GLN A CA 1
ATOM 527 C C . GLN A 1 71 ? -12.599 -17.203 -15.847 1.00 17.33 162 GLN A C 1
ATOM 528 O O . GLN A 1 71 ? -11.436 -17.454 -16.161 1.00 19.73 162 GLN A O 1
ATOM 534 N N . PRO A 1 72 ? -12.983 -17.047 -14.568 1.00 17.04 163 PRO A N 1
ATOM 535 C CA . PRO A 1 72 ? -11.985 -17.313 -13.526 1.00 18.17 163 PRO A CA 1
ATOM 536 C C . PRO A 1 72 ? -11.465 -18.741 -13.640 1.00 16.61 163 PRO A C 1
ATOM 537 O O . PRO A 1 72 ? -12.253 -19.661 -13.877 1.00 19.65 163 PRO A O 1
ATOM 541 N N . GLN A 1 73 ? -10.155 -18.901 -13.515 1.00 16.00 164 GLN A N 1
ATOM 542 C CA . GLN A 1 73 ? -9.500 -20.159 -13.840 1.00 16.44 164 GLN A CA 1
ATOM 543 C C . GLN A 1 73 ? -8.550 -20.582 -12.727 1.00 14.83 164 GLN A C 1
ATOM 544 O O . GLN A 1 73 ? -7.771 -19.763 -12.253 1.00 16.16 164 GLN A O 1
ATOM 550 N N . TRP A 1 74 ? -8.611 -21.858 -12.334 1.00 16.38 165 TRP A N 1
ATOM 551 C CA . TRP A 1 74 ? -7.712 -22.425 -11.321 1.00 16.23 165 TRP A CA 1
ATOM 552 C C . TRP A 1 74 ? -6.386 -22.905 -11.903 1.00 16.73 165 TRP A C 1
ATOM 553 O O . TRP A 1 74 ? -6.361 -23.582 -12.943 1.00 18.86 165 TRP A O 1
ATOM 564 N N . PHE A 1 75 ? -5.295 -22.566 -11.213 1.00 15.32 166 PHE A N 1
ATOM 565 C CA . PHE A 1 75 ? -3.946 -23.046 -11.551 1.00 14.27 166 PHE A CA 1
ATOM 566 C C . PHE A 1 75 ? -3.211 -23.507 -10.297 1.00 16.12 166 PHE A C 1
ATOM 567 O O . PHE A 1 75 ? -3.349 -22.902 -9.239 1.00 15.67 166 PHE A O 1
ATOM 575 N N . ARG A 1 76 ? -2.410 -24.561 -10.420 1.00 14.52 167 ARG A N 1
ATOM 576 C CA . ARG A 1 76 ? -1.473 -24.927 -9.360 1.00 15.23 167 ARG A CA 1
ATOM 577 C C . ARG A 1 76 ? -0.240 -24.044 -9.441 1.00 16.22 167 ARG A C 1
ATOM 578 O O . ARG A 1 76 ? 0.380 -23.939 -10.504 1.00 16.22 167 ARG A O 1
ATOM 586 N N . LEU A 1 77 ? 0.119 -23.404 -8.333 1.00 16.72 168 LEU A N 1
ATOM 587 C CA . LEU A 1 77 ? 1.314 -22.557 -8.327 1.00 18.54 168 LEU A CA 1
ATOM 588 C C . LEU A 1 77 ? 2.595 -23.338 -8.619 1.00 20.20 168 LEU A C 1
ATOM 589 O O . LEU A 1 77 ? 3.558 -22.771 -9.140 1.00 22.88 168 LEU A O 1
ATOM 594 N N . ASP A 1 78 ? 2.625 -24.629 -8.296 1.00 18.62 169 ASP A N 1
ATOM 595 C CA . ASP A 1 78 ? 3.832 -25.407 -8.552 1.00 21.95 169 ASP A CA 1
ATOM 596 C C . ASP A 1 78 ? 3.934 -25.857 -10.009 1.00 22.20 169 ASP A C 1
ATOM 597 O O . ASP A 1 78 ? 4.875 -26.568 -10.384 1.00 25.40 1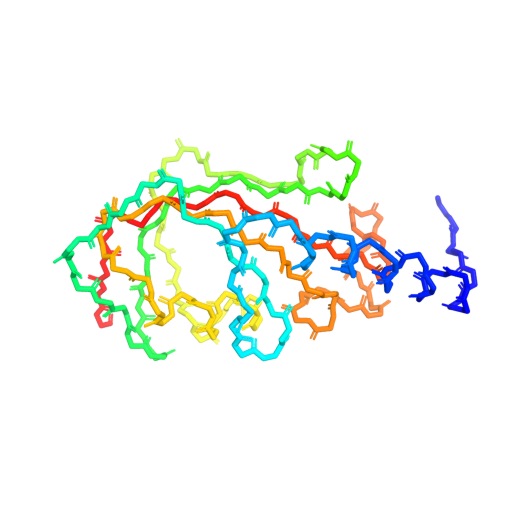69 ASP A O 1
ATOM 602 N N . SER A 1 79 ? 2.981 -25.438 -10.839 1.00 15.91 170 SER A N 1
ATOM 603 C CA . SER A 1 79 ? 2.905 -25.968 -12.191 1.00 16.02 170 SER A CA 1
ATOM 604 C C . SER A 1 79 ? 2.773 -24.892 -13.257 1.00 22.55 170 SER A C 1
ATOM 605 O O . SER A 1 79 ? 2.471 -25.191 -14.415 1.00 25.91 170 SER A O 1
ATOM 608 N N . VAL A 1 80 ? 3.008 -23.645 -12.870 1.00 16.74 171 VAL A N 1
ATOM 609 C CA . VAL A 1 80 ? 2.970 -22.515 -13.791 1.00 16.44 171 VAL A CA 1
ATOM 610 C C . VAL A 1 80 ? 4.377 -21.928 -13.944 1.00 18.74 171 VAL A C 1
ATOM 611 O O . VAL A 1 80 ? 5.327 -22.409 -13.312 1.00 18.85 171 VAL A O 1
ATOM 615 N N . ILE A 1 81 ? 4.521 -20.901 -14.778 1.00 17.18 172 ILE A N 1
ATOM 616 C CA . ILE A 1 81 ? 5.840 -20.286 -14.937 1.00 15.92 172 ILE A CA 1
ATOM 617 C C . ILE A 1 81 ? 6.324 -19.800 -13.577 1.00 15.66 172 ILE A C 1
ATOM 618 O O . ILE A 1 81 ? 5.526 -19.394 -12.724 1.00 14.91 172 ILE A O 1
ATOM 623 N N . SER A 1 82 ? 7.630 -19.881 -13.355 1.00 15.29 173 SER A N 1
ATOM 624 C CA . SER A 1 82 ? 8.149 -19.670 -12.014 1.00 14.58 173 SER A CA 1
ATOM 625 C C . SER A 1 82 ? 7.903 -18.250 -11.509 1.00 13.98 173 SER A C 1
ATOM 626 O O . SER A 1 82 ? 7.804 -18.047 -10.306 1.00 15.30 173 SER A O 1
ATOM 629 N N . GLY A 1 83 ? 7.765 -17.281 -12.410 1.00 12.82 174 GLY A N 1
ATOM 630 C CA . GLY A 1 83 ? 7.461 -15.922 -12.004 1.00 12.88 174 GLY A CA 1
ATOM 631 C C . GLY A 1 83 ? 6.104 -15.814 -11.319 1.00 14.68 174 GLY A C 1
ATOM 632 O O . GLY A 1 83 ? 5.925 -15.015 -10.407 1.00 14.60 174 GLY A O 1
ATOM 633 N N . TRP A 1 84 ? 5.134 -16.614 -11.764 1.00 12.75 175 TRP A N 1
ATOM 634 C CA . TRP A 1 84 ? 3.847 -16.663 -11.053 1.00 12.63 175 TRP A CA 1
ATOM 635 C C . TRP A 1 84 ? 4.007 -17.336 -9.689 1.00 13.61 175 TRP A C 1
ATOM 636 O O . TRP A 1 84 ? 3.456 -16.882 -8.683 1.00 13.51 175 TRP A O 1
ATOM 647 N N . THR A 1 85 ? 4.743 -18.443 -9.668 1.00 12.79 176 THR A N 1
ATOM 648 C CA . THR A 1 85 ? 4.938 -19.189 -8.433 1.00 13.91 176 THR A CA 1
ATOM 649 C C . THR A 1 85 ? 5.429 -18.306 -7.293 1.00 13.83 176 THR A C 1
ATOM 650 O O . THR A 1 85 ? 4.903 -18.344 -6.188 1.00 14.91 176 THR A O 1
ATOM 654 N N . SER A 1 86 ? 6.460 -17.518 -7.560 1.00 14.98 177 SER A N 1
ATOM 655 C CA . SER A 1 86 ? 7.017 -16.681 -6.517 1.00 16.51 177 SER A CA 1
ATOM 656 C C . SER A 1 86 ? 6.164 -15.445 -6.277 1.00 14.50 177 SER A C 1
ATOM 657 O O . SER A 1 86 ? 5.887 -15.100 -5.138 1.00 16.36 177 SER A O 1
ATOM 660 N N . ALA A 1 87 ? 5.765 -14.764 -7.344 1.00 14.68 178 ALA A N 1
ATOM 661 C CA . ALA A 1 87 ? 5.117 -13.473 -7.156 1.00 13.26 178 ALA A CA 1
ATOM 662 C C . ALA A 1 87 ? 3.761 -13.623 -6.477 1.00 14.39 178 ALA A C 1
ATOM 663 O O . ALA A 1 87 ? 3.413 -12.840 -5.590 1.00 13.11 178 ALA A O 1
ATOM 665 N N . LEU A 1 88 ? 2.998 -14.636 -6.876 1.00 14.88 179 LEU A N 1
ATOM 666 C CA . LEU A 1 88 ? 1.613 -14.699 -6.413 1.00 15.08 179 LEU A CA 1
ATOM 667 C C . LEU A 1 88 ? 1.503 -15.100 -4.936 1.00 14.15 179 LEU A C 1
ATOM 668 O O . LEU A 1 88 ? 0.468 -14.878 -4.300 1.00 13.62 179 LEU A O 1
ATOM 673 N N . GLN A 1 89 ? 2.572 -15.648 -4.362 1.00 13.10 180 GLN A N 1
ATOM 674 C CA . GLN A 1 89 ? 2.561 -15.920 -2.918 1.00 12.43 180 GLN A CA 1
ATOM 675 C C . GLN A 1 89 ? 2.438 -14.644 -2.087 1.00 13.66 180 GLN A C 1
ATOM 676 O O . GLN A 1 89 ? 2.104 -14.699 -0.901 1.00 17.04 180 GLN A O 1
ATOM 682 N N . ASN A 1 90 ? 2.698 -13.503 -2.719 1.00 13.05 181 ASN A N 1
ATOM 683 C CA . ASN A 1 90 ? 2.589 -12.204 -2.070 1.00 14.23 181 ASN A CA 1
ATOM 684 C C . ASN A 1 90 ? 1.209 -11.584 -2.187 1.00 14.30 181 ASN A C 1
ATOM 685 O O . ASN A 1 90 ? 0.918 -10.566 -1.546 1.00 15.74 181 ASN A O 1
ATOM 690 N N . MET A 1 91 ? 0.365 -12.188 -3.015 1.00 13.38 182 MET A N 1
ATOM 691 C CA . MET A 1 91 ? -0.844 -11.519 -3.473 1.00 12.18 182 MET A CA 1
ATOM 692 C C . MET A 1 91 ? -2.080 -11.912 -2.672 1.00 13.05 182 MET A C 1
ATOM 693 O O . MET A 1 91 ? -2.428 -13.083 -2.609 1.00 13.46 182 MET A O 1
ATOM 698 N N . PRO A 1 92 ? -2.755 -10.931 -2.053 1.00 12.91 183 PRO A N 1
ATOM 699 C CA . PRO A 1 92 ? -3.969 -11.245 -1.290 1.00 12.14 183 PRO A CA 1
ATOM 700 C C . PRO A 1 92 ? -5.194 -11.393 -2.195 1.00 13.99 183 PRO A C 1
ATOM 701 O O . PRO A 1 92 ? -5.311 -10.674 -3.190 1.00 14.31 183 PRO A O 1
ATOM 705 N N . THR A 1 93 ? -6.088 -12.313 -1.850 1.00 13.89 184 THR A N 1
ATOM 706 C CA . THR A 1 93 ? -7.323 -12.470 -2.611 1.00 13.37 184 THR A CA 1
ATOM 707 C C . THR A 1 93 ? -8.057 -11.131 -2.692 1.00 12.32 184 THR A C 1
ATOM 708 O O . THR A 1 93 ? -8.134 -10.392 -1.708 1.00 14.89 184 THR A O 1
ATOM 712 N N . GLY A 1 94 ? -8.547 -10.791 -3.880 1.00 12.57 185 GLY A N 1
ATOM 713 C CA . GLY A 1 94 ? -9.224 -9.521 -4.082 1.00 13.24 185 GLY A CA 1
ATOM 714 C C . GLY A 1 94 ? -8.366 -8.476 -4.781 1.00 14.53 185 GLY A C 1
ATOM 715 O O . GLY A 1 94 ? -8.881 -7.503 -5.349 1.00 17.77 185 GLY A O 1
ATOM 716 N N . ALA A 1 95 ? -7.055 -8.653 -4.737 1.00 13.27 186 ALA A N 1
ATOM 717 C CA . ALA A 1 95 ? -6.167 -7.682 -5.373 1.00 14.48 186 ALA A CA 1
ATOM 718 C C . ALA A 1 95 ? -6.187 -7.808 -6.899 1.00 12.08 186 ALA A C 1
ATOM 719 O O . ALA A 1 95 ? -6.537 -8.860 -7.448 1.00 14.62 186 ALA A O 1
ATOM 721 N N . LYS A 1 96 ? -5.814 -6.717 -7.565 1.00 12.42 187 LYS A N 1
ATOM 722 C CA . LYS A 1 96 ? -5.537 -6.701 -9.005 1.00 12.96 187 LYS A CA 1
ATOM 723 C C . LYS A 1 96 ? -4.135 -6.138 -9.172 1.00 14.29 187 LYS A C 1
ATOM 724 O O . LYS A 1 96 ? -3.864 -5.002 -8.751 1.00 14.45 187 LYS A O 1
ATOM 730 N N . TRP A 1 97 ? -3.252 -6.938 -9.765 1.00 13.74 188 TRP A N 1
ATOM 731 C CA . TRP A 1 97 ? -1.835 -6.616 -9.914 1.00 14.64 188 TRP A CA 1
ATOM 732 C C . TRP A 1 97 ? -1.376 -6.640 -11.360 1.00 14.12 188 TRP A C 1
ATOM 733 O O . TRP A 1 97 ? -1.843 -7.461 -12.151 1.00 14.03 188 TRP A O 1
ATOM 744 N N . ARG A 1 98 ? -0.442 -5.748 -11.687 1.00 11.59 189 ARG A N 1
ATOM 745 C CA . ARG A 1 98 ? 0.331 -5.834 -12.914 1.00 11.44 189 ARG A CA 1
ATOM 746 C C . ARG A 1 98 ? 1.675 -6.446 -12.560 1.00 15.18 189 ARG A C 1
ATOM 747 O O . ARG A 1 98 ? 2.322 -6.014 -11.606 1.00 15.24 189 ARG A O 1
ATOM 755 N N . LEU A 1 99 ? 2.053 -7.496 -13.275 1.00 13.00 190 LEU A N 1
ATOM 756 C CA . LEU A 1 99 ? 3.354 -8.136 -13.091 1.00 13.55 190 LEU A CA 1
ATOM 757 C C . LEU A 1 99 ? 4.161 -8.049 -14.363 1.00 12.96 190 LEU A C 1
ATOM 758 O O . LEU A 1 99 ? 3.663 -8.397 -15.430 1.00 16.24 190 LEU A O 1
ATOM 763 N N . VAL A 1 100 ? 5.414 -7.632 -14.253 1.00 12.43 191 VAL A N 1
ATOM 764 C CA . VAL A 1 100 ? 6.342 -7.725 -15.370 1.00 10.50 191 VAL A CA 1
ATOM 765 C C . VAL A 1 100 ? 7.361 -8.784 -15.000 1.00 12.79 191 VAL A C 1
ATOM 766 O O . VAL A 1 100 ? 8.036 -8.667 -13.982 1.00 14.70 191 VAL A O 1
ATOM 770 N N . ILE A 1 101 ? 7.450 -9.821 -15.821 1.00 12.44 192 ILE A N 1
ATOM 771 C CA . ILE A 1 101 ? 8.225 -11.009 -15.479 1.00 12.17 192 ILE A CA 1
ATOM 772 C C . ILE A 1 101 ? 9.375 -11.166 -16.464 1.00 12.09 192 ILE A C 1
ATOM 773 O O . ILE A 1 101 ? 9.145 -11.260 -17.678 1.00 14.40 192 ILE A O 1
ATOM 778 N N . PRO A 1 102 ? 10.621 -11.186 -15.956 1.00 13.71 193 PRO A N 1
ATOM 779 C CA . PRO A 1 102 ? 11.770 -11.384 -16.854 1.00 13.28 193 PRO A CA 1
ATOM 780 C C . PRO A 1 102 ? 11.715 -12.737 -17.521 1.00 13.62 193 PRO A C 1
ATOM 781 O O . PRO A 1 102 ? 11.112 -13.671 -16.977 1.00 15.12 193 PRO A O 1
ATOM 785 N N . SER A 1 103 ? 12.312 -12.844 -18.704 1.00 16.43 194 SER A N 1
ATOM 786 C CA . SER A 1 103 ? 12.152 -14.070 -19.469 1.00 14.56 194 SER A CA 1
ATOM 787 C C . SER A 1 103 ? 12.710 -15.261 -18.708 1.00 11.99 194 SER A C 1
ATOM 788 O O . SER A 1 103 ? 12.197 -16.370 -18.874 1.00 15.05 194 SER A O 1
ATOM 791 N N . ASP A 1 104 ? 13.712 -15.065 -17.842 1.00 14.51 195 ASP A N 1
ATOM 792 C CA . ASP A 1 104 ? 14.251 -16.237 -17.145 1.00 14.04 195 ASP A CA 1
ATOM 793 C C . ASP A 1 104 ? 13.300 -16.744 -16.048 1.00 14.96 195 ASP A C 1
ATOM 794 O O . ASP A 1 104 ? 13.544 -17.784 -15.439 1.00 18.94 195 ASP A O 1
ATOM 799 N N . GLN A 1 105 ? 12.192 -16.033 -15.838 1.00 13.68 196 GLN A N 1
ATOM 800 C CA . GLN A 1 105 ? 11.146 -16.498 -14.935 1.00 12.73 196 GLN A CA 1
ATOM 801 C C . GLN A 1 105 ? 9.865 -16.801 -15.707 1.00 13.53 196 GLN A C 1
ATOM 802 O O . GLN A 1 105 ? 8.796 -16.984 -15.122 1.00 15.79 196 GLN A O 1
ATOM 808 N N . ALA A 1 106 ? 9.991 -16.861 -17.028 1.00 15.21 197 ALA A N 1
ATOM 809 C CA . ALA A 1 106 ? 8.868 -17.140 -17.918 1.00 14.65 197 ALA A CA 1
ATOM 810 C C . ALA A 1 106 ? 9.294 -18.247 -18.891 1.00 16.82 197 ALA A C 1
ATOM 811 O O . ALA A 1 106 ? 9.553 -19.377 -18.455 1.00 15.66 197 ALA A O 1
ATOM 813 N N . TYR A 1 107 ? 9.422 -17.947 -20.183 1.00 13.28 198 TYR A N 1
ATOM 814 C CA . TYR A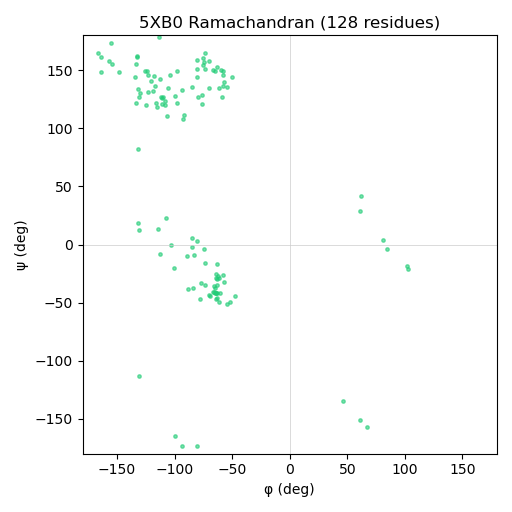 1 107 ? 9.777 -19.004 -21.143 1.00 14.21 198 TYR A CA 1
ATOM 815 C C . TYR A 1 107 ? 11.240 -18.965 -21.599 1.00 17.26 198 TYR A C 1
ATOM 816 O O . TYR A 1 107 ? 11.663 -19.805 -22.396 1.00 16.82 198 TYR A O 1
ATOM 825 N N . GLY A 1 108 ? 12.005 -18.000 -21.095 1.00 15.02 199 GLY A N 1
ATOM 826 C CA . GLY A 1 108 ? 13.459 -18.052 -21.204 1.00 13.41 199 GLY A CA 1
ATOM 827 C C . GLY A 1 108 ? 14.024 -18.059 -22.616 1.00 14.42 199 GLY A C 1
ATOM 828 O O . GLY A 1 108 ? 13.436 -17.503 -23.545 1.00 15.02 199 GLY A O 1
ATOM 829 N N . ALA A 1 109 ? 15.188 -18.682 -22.765 1.00 17.46 200 ALA A N 1
ATOM 830 C CA . ALA A 1 109 ? 15.851 -18.778 -24.060 1.00 16.83 200 ALA A CA 1
ATOM 831 C C . ALA A 1 109 ? 15.050 -19.588 -25.071 1.00 20.21 200 ALA A C 1
ATOM 832 O O . ALA A 1 109 ? 15.154 -19.368 -26.275 1.00 23.07 200 ALA A O 1
ATOM 834 N N . GLU A 1 110 ? 14.260 -20.535 -24.584 1.00 19.35 201 GLU A N 1
ATOM 835 C CA . GLU A 1 110 ? 13.523 -21.420 -25.474 1.00 20.14 201 GLU A CA 1
ATOM 836 C C . GLU A 1 110 ? 12.301 -20.730 -26.071 1.00 23.21 201 GLU A C 1
ATOM 837 O O . GLU A 1 110 ? 11.921 -20.997 -27.217 1.00 21.70 201 GLU A O 1
ATOM 843 N N . GLY A 1 111 ? 11.682 -19.837 -25.302 1.00 17.43 202 GLY A N 1
ATOM 844 C CA . GLY A 1 111 ? 10.458 -19.199 -25.758 1.00 15.20 202 GLY A CA 1
ATOM 845 C C . GLY A 1 111 ? 9.339 -20.221 -25.857 1.00 17.97 202 GLY A C 1
ATOM 846 O O . GLY A 1 111 ? 9.381 -21.256 -25.198 1.00 19.00 202 GLY A O 1
ATOM 847 N N . ALA A 1 112 ? 8.334 -19.926 -26.671 1.00 18.39 203 ALA A N 1
ATOM 848 C CA . ALA A 1 112 ? 7.270 -20.884 -26.938 1.00 18.69 203 ALA A CA 1
ATOM 849 C C . ALA A 1 112 ? 7.036 -20.955 -28.440 1.00 17.84 203 ALA A C 1
ATOM 850 O O . ALA A 1 112 ? 6.135 -20.306 -28.967 1.00 19.45 203 ALA A O 1
ATOM 852 N N . GLY A 1 113 ? 7.864 -21.747 -29.113 1.00 18.71 204 GLY A N 1
ATOM 853 C CA . GLY A 1 113 ? 7.861 -21.833 -30.562 1.00 18.13 204 GLY A CA 1
ATOM 854 C C . GLY A 1 113 ? 7.821 -20.454 -31.188 1.00 25.06 204 GLY A C 1
ATOM 855 O O . GLY A 1 113 ? 8.518 -19.545 -30.744 1.00 26.99 204 GLY A O 1
ATOM 856 N N . ASP A 1 114 ? 6.968 -20.290 -32.191 1.00 22.55 205 ASP A N 1
ATOM 857 C CA . ASP A 1 114 ? 6.83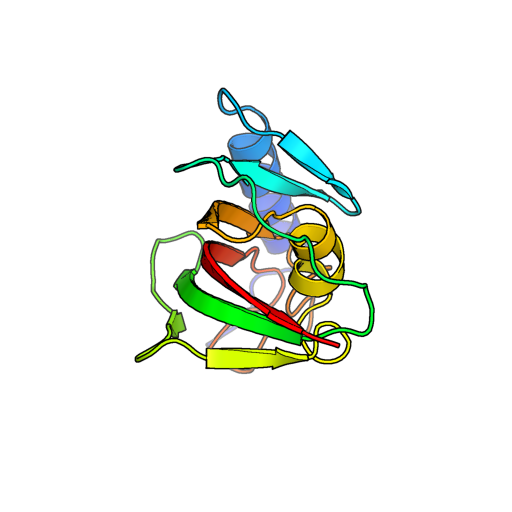8 -19.015 -32.884 1.00 21.62 205 ASP A CA 1
ATOM 858 C C . ASP A 1 114 ? 5.872 -18.056 -32.185 1.00 25.11 205 ASP A C 1
ATOM 859 O O . ASP A 1 114 ? 5.702 -16.924 -32.633 1.00 27.36 205 ASP A O 1
ATOM 864 N N . LEU A 1 115 ? 5.256 -18.499 -31.087 1.00 20.18 206 LEU A N 1
ATOM 865 C CA . LEU A 1 115 ? 4.261 -17.692 -30.372 1.00 20.79 206 LEU A CA 1
ATOM 866 C C . LEU A 1 115 ? 4.892 -16.699 -29.383 1.00 21.64 206 LEU A C 1
ATOM 867 O O . LEU A 1 115 ? 4.401 -15.582 -29.216 1.00 22.89 206 LEU A O 1
ATOM 872 N N . ILE A 1 116 ? 5.971 -17.112 -28.723 1.00 17.09 207 ILE A N 1
ATOM 873 C CA . ILE A 1 116 ? 6.727 -16.217 -27.849 1.00 19.75 207 ILE A CA 1
ATOM 874 C C . ILE A 1 116 ? 8.199 -16.401 -28.163 1.00 17.55 207 ILE A C 1
ATOM 875 O O . ILE A 1 116 ? 8.706 -17.515 -28.094 1.00 17.18 207 ILE A O 1
ATOM 880 N N . ASP A 1 117 ? 8.875 -15.319 -28.552 1.00 18.90 208 ASP A N 1
ATOM 881 C CA . ASP A 1 117 ? 10.274 -15.405 -28.949 1.00 17.86 208 ASP A CA 1
ATOM 882 C C . ASP A 1 117 ? 11.165 -15.683 -27.742 1.00 17.29 208 ASP A C 1
ATOM 883 O O . ASP A 1 117 ? 10.779 -15.421 -26.600 1.00 16.00 208 ASP A O 1
ATOM 888 N N . PRO A 1 118 ? 12.363 -16.218 -27.986 1.00 18.11 209 PRO A N 1
ATOM 889 C CA . PRO A 1 118 ? 13.383 -16.267 -26.938 1.00 17.10 209 PRO A CA 1
ATOM 890 C C . PRO A 1 118 ? 13.571 -14.906 -26.267 1.00 14.24 209 PRO A C 1
ATOM 891 O O . PRO A 1 118 ? 13.454 -13.876 -26.932 1.00 16.89 209 PRO A O 1
ATOM 895 N N . PHE A 1 119 ? 13.825 -14.913 -24.961 1.00 14.83 210 PHE A N 1
ATOM 896 C CA . PHE A 1 119 ? 14.219 -13.716 -24.222 1.00 15.83 210 PHE A CA 1
ATOM 897 C C . PHE A 1 119 ? 13.158 -12.628 -24.251 1.00 14.75 210 PHE A C 1
ATOM 898 O O . PHE A 1 119 ? 13.463 -11.442 -24.377 1.00 17.29 210 PHE A O 1
ATOM 906 N N . THR A 1 120 ? 11.909 -13.048 -24.095 1.00 13.07 211 THR A N 1
ATOM 907 C CA . THR A 1 120 ? 10.794 -12.109 -24.063 1.00 16.67 211 THR A CA 1
ATOM 908 C C . THR A 1 120 ? 10.244 -11.962 -22.644 1.00 14.13 211 THR A C 1
ATOM 909 O O . THR A 1 120 ? 9.646 -12.897 -22.105 1.00 17.21 211 THR A O 1
ATOM 913 N N . PRO A 1 121 ? 10.444 -10.788 -22.029 1.00 14.10 212 PRO A N 1
ATOM 914 C CA . PRO A 1 121 ? 9.740 -10.519 -20.770 1.00 13.34 212 PRO A CA 1
ATOM 915 C C . PRO A 1 121 ? 8.228 -10.454 -21.002 1.00 16.56 212 PRO A C 1
ATOM 916 O O . PRO A 1 121 ? 7.794 -10.089 -22.090 1.00 15.51 212 PRO A O 1
ATOM 920 N N . LEU A 1 122 ? 7.439 -10.831 -20.004 1.00 14.14 213 LEU A N 1
ATOM 921 C CA . LEU A 1 122 ? 5.985 -10.891 -20.167 1.00 14.85 213 LEU A CA 1
ATOM 922 C C . LEU A 1 122 ? 5.296 -9.927 -19.218 1.00 16.67 213 LEU A C 1
ATOM 923 O O . LEU A 1 122 ? 5.749 -9.736 -18.092 1.00 16.35 213 LEU A O 1
ATOM 928 N N . VAL A 1 123 ? 4.194 -9.335 -19.670 1.00 13.59 214 VAL A N 1
ATOM 929 C CA . VAL A 1 123 ? 3.428 -8.405 -18.842 1.00 14.81 214 VAL A CA 1
ATOM 930 C C . VAL A 1 123 ? 2.054 -8.985 -18.572 1.00 14.51 214 VAL A C 1
ATOM 931 O O . VAL A 1 123 ? 1.302 -9.249 -19.500 1.00 17.52 214 VAL A O 1
ATOM 935 N N . PHE A 1 124 ? 1.747 -9.215 -17.300 1.00 11.54 215 PHE A N 1
ATOM 936 C CA . PHE A 1 124 ? 0.448 -9.768 -16.916 1.00 14.69 215 PHE A CA 1
ATOM 937 C C . PHE A 1 124 ? -0.388 -8.767 -16.155 1.00 14.30 215 PHE A C 1
ATOM 938 O O . PHE A 1 124 ? 0.130 -8.007 -15.347 1.00 16.60 215 PHE A O 1
ATOM 946 N N . GLU A 1 125 ? -1.691 -8.774 -16.402 1.00 12.96 216 GLU A N 1
ATOM 947 C CA . GLU A 1 125 ? -2.606 -8.173 -15.452 1.00 14.18 216 GLU A CA 1
ATOM 948 C C . GLU A 1 125 ? -3.407 -9.311 -14.832 1.00 14.07 216 GLU A C 1
ATOM 949 O O . GLU A 1 125 ? -3.973 -10.115 -15.556 1.00 16.08 216 GLU A O 1
ATOM 955 N N . ILE A 1 126 ? -3.415 -9.391 -13.502 1.00 12.85 217 ILE A N 1
ATOM 956 C CA . ILE A 1 126 ? -3.992 -10.527 -12.791 1.00 12.27 217 ILE A CA 1
ATOM 957 C C . ILE A 1 126 ? -4.939 -10.066 -11.698 1.00 13.90 217 ILE A C 1
ATOM 958 O O . ILE A 1 126 ? -4.600 -9.192 -10.912 1.00 13.65 217 ILE A O 1
ATOM 963 N N . GLU A 1 127 ? -6.133 -10.643 -11.670 1.00 13.84 218 GLU A N 1
ATOM 964 C CA . GLU A 1 127 ? -7.056 -10.468 -10.552 1.00 15.38 218 GLU A CA 1
ATOM 965 C C . GLU A 1 127 ? -7.125 -11.774 -9.778 1.00 13.94 218 GLU A C 1
ATOM 966 O O . GLU A 1 127 ? -7.423 -12.823 -10.353 1.00 14.46 218 GLU A O 1
ATOM 972 N N . LEU A 1 128 ? -6.831 -11.725 -8.482 1.00 12.35 219 LEU A N 1
ATOM 973 C CA . LEU A 1 128 ? -6.865 -12.948 -7.690 1.00 13.55 219 LEU A CA 1
ATOM 974 C C . LEU A 1 128 ? -8.257 -13.109 -7.062 1.00 15.07 219 LEU A C 1
ATOM 975 O O . LEU A 1 128 ? -8.656 -12.347 -6.181 1.00 15.23 219 LEU A O 1
ATOM 980 N N . ILE A 1 129 ? -8.993 -14.107 -7.531 1.00 13.56 220 ILE A N 1
ATOM 981 C CA . ILE A 1 129 ? -10.382 -14.299 -7.132 1.00 15.04 220 ILE A CA 1
ATOM 982 C C . ILE A 1 129 ? -10.501 -15.156 -5.876 1.00 17.82 220 ILE A C 1
ATOM 983 O O . ILE A 1 129 ? -11.358 -14.916 -5.015 1.00 18.19 220 ILE A O 1
ATOM 988 N N . ALA A 1 130 ? -9.638 -16.165 -5.786 1.00 16.20 221 ALA A N 1
ATOM 989 C CA . ALA A 1 130 ? -9.660 -17.103 -4.675 1.00 16.37 221 ALA A CA 1
ATOM 990 C C . ALA A 1 130 ? -8.355 -17.890 -4.625 1.00 16.07 221 ALA A C 1
ATOM 991 O O . ALA A 1 130 ? -7.596 -17.933 -5.587 1.00 17.00 221 ALA A O 1
ATOM 993 N N . VAL A 1 131 ? -8.093 -18.487 -3.475 1.00 16.28 222 VAL A N 1
ATOM 994 C CA . VAL A 1 131 ? -6.966 -19.394 -3.324 1.00 15.23 222 VAL A CA 1
ATOM 995 C C . VAL A 1 131 ? -7.452 -20.642 -2.617 1.00 19.99 222 VAL A C 1
ATOM 996 O O . VAL A 1 131 ? -8.502 -20.635 -1.971 1.00 18.68 222 VAL A O 1
ATOM 1000 N N . SER A 1 132 ? -6.682 -21.715 -2.729 1.00 17.61 223 SER A N 1
ATOM 1001 C CA . SER A 1 132 ? -6.993 -22.941 -2.011 1.00 18.03 223 SER A CA 1
ATOM 1002 C C . SER A 1 132 ? -5.723 -23.740 -1.828 1.00 25.91 223 SER A C 1
ATOM 1003 O O . SER A 1 132 ? -4.657 -23.368 -2.347 1.00 21.36 223 SER A O 1
ATOM 1006 N N . GLN A 1 133 ? -5.832 -24.826 -1.073 1.00 30.78 224 GLN A N 1
ATOM 1007 C CA . GLN A 1 133 ? -4.732 -25.768 -0.934 1.00 33.55 224 GLN A CA 1
ATOM 1008 C C . GLN A 1 133 ? -4.622 -26.617 -2.194 1.00 32.53 224 GLN A C 1
ATOM 1009 O O . GLN A 1 133 ? -5.533 -26.632 -3.025 1.00 32.97 224 GLN A O 1
#

CATH classification: 3.10.50.40